Protein AF-A0A9E2EQK4-F1 (afdb_monomer)

pLDDT: mean 78.35, std 18.53, range [36.91, 98.25]

Foldseek 3Di:
DDDDPDPPPPDDPVLADPDCPPDCAHSDPPGDGNDPDPPVVVVVVVVVVVVVVVVVVVVVVVVVVVVVVVVVVVVVVD

Solvent-accessible surface area (backbone atoms only — not comparable to full-atom values): 5082 Å² total; per-residue (Å²): 133,88,80,78,80,75,76,78,72,88,70,59,74,89,81,58,68,97,61,80,85,72,61,84,52,52,90,44,100,86,43,70,84,59,68,87,75,62,62,66,61,51,50,54,52,50,52,53,52,51,50,57,52,48,53,55,51,54,52,52,52,50,56,50,50,54,52,50,53,51,54,52,52,56,59,73,74,106

Secondary structure (DSSP, 8-state):
----------S-GGG--S-TTS-SS-SSTTS---PPP-HHHHHHHHHHHHHHHHHHHHHHHHHHHHHHHHHHHHHHH-

Radius of gyration: 31.52 Å; Cα contacts (8 Å, |Δi|>4): 9; chains: 1; bounding box: 93×17×62 Å

Sequence (78 aa):
MSEKIESINLINPDNITESPGTLPYAHTIGSAEIRPVDKSKIKGKAMAAMYDQTDVAMHQIREQIDQLLIQAREIQQR

Structure (mmCIF, N/CA/C/O backbone):
data_AF-A0A9E2EQK4-F1
#
_entry.id   AF-A0A9E2EQK4-F1
#
loop_
_atom_site.group_PDB
_atom_site.id
_atom_site.type_symbol
_atom_site.label_atom_id
_atom_site.label_alt_id
_atom_site.label_comp_id
_atom_site.label_asym_id
_atom_site.label_entity_id
_atom_site.label_seq_id
_atom_site.pdbx_PDB_ins_code
_atom_site.Cartn_x
_atom_site.Cartn_y
_atom_site.Cartn_z
_atom_site.occupancy
_atom_site.B_iso_or_equiv
_atom_site.auth_seq_id
_atom_site.auth_comp_id
_atom_site.auth_asym_id
_atom_site.auth_atom_id
_atom_site.pdbx_PDB_model_num
ATOM 1 N N . MET A 1 1 ? 71.856 -8.022 -19.576 1.00 36.91 1 MET A N 1
ATOM 2 C CA . MET A 1 1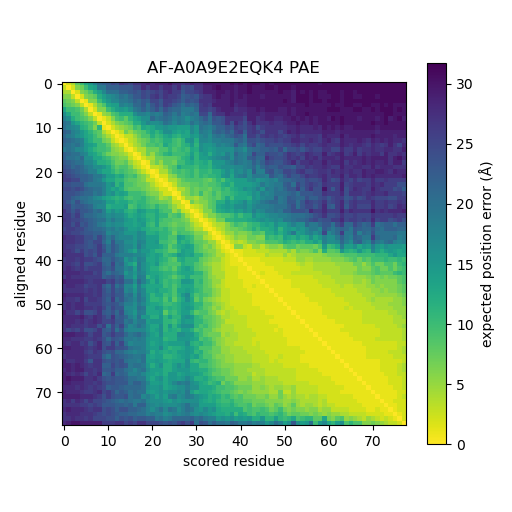 ? 71.202 -6.702 -19.692 1.00 36.91 1 MET A CA 1
ATOM 3 C C . MET A 1 1 ? 69.713 -6.982 -19.771 1.00 36.91 1 MET A C 1
ATOM 5 O O . MET A 1 1 ? 69.306 -7.672 -20.690 1.00 36.91 1 MET A O 1
ATOM 9 N N . SER A 1 2 ? 68.964 -6.639 -18.720 1.00 38.44 2 SER A N 1
ATOM 10 C CA . SER A 1 2 ? 67.551 -7.011 -18.565 1.00 38.44 2 SER A CA 1
ATOM 11 C C . SER A 1 2 ? 66.692 -6.087 -19.423 1.00 38.44 2 SER A C 1
ATOM 13 O O . SER A 1 2 ? 66.595 -4.897 -19.122 1.00 38.44 2 SER A O 1
ATOM 15 N N . GLU A 1 3 ? 66.140 -6.604 -20.518 1.00 42.88 3 GLU A N 1
ATOM 16 C CA . GLU A 1 3 ? 65.245 -5.849 -21.392 1.00 42.88 3 GLU A CA 1
ATOM 17 C C . GLU A 1 3 ? 63.850 -5.807 -20.758 1.00 42.88 3 GLU A C 1
ATOM 19 O O . GLU A 1 3 ? 63.195 -6.824 -20.527 1.00 42.88 3 GLU A O 1
ATOM 24 N N . LYS A 1 4 ? 63.446 -4.597 -20.378 1.00 50.88 4 LYS A N 1
ATOM 25 C CA . LYS A 1 4 ? 62.201 -4.286 -19.683 1.00 50.88 4 LYS A CA 1
ATOM 26 C C . LYS A 1 4 ? 61.039 -4.482 -20.659 1.00 50.88 4 LYS A C 1
ATOM 28 O O . LYS A 1 4 ? 60.877 -3.686 -21.575 1.00 50.88 4 LYS A O 1
ATOM 33 N N . ILE A 1 5 ? 60.248 -5.535 -20.460 1.00 48.56 5 ILE A N 1
ATOM 34 C CA . ILE A 1 5 ? 59.019 -5.784 -21.224 1.00 48.56 5 ILE A CA 1
ATOM 35 C C . ILE A 1 5 ? 58.057 -4.630 -20.934 1.00 48.56 5 ILE A C 1
ATOM 37 O O . ILE A 1 5 ? 57.525 -4.510 -19.829 1.00 48.56 5 ILE A O 1
ATOM 41 N N . GLU A 1 6 ? 57.878 -3.749 -21.911 1.00 55.72 6 GLU A N 1
ATOM 42 C CA . GLU A 1 6 ? 56.872 -2.701 -21.866 1.00 55.72 6 GLU A CA 1
ATOM 43 C C . GLU A 1 6 ? 55.506 -3.383 -21.947 1.00 55.72 6 GLU A C 1
ATOM 45 O O . GLU A 1 6 ? 55.151 -4.009 -22.946 1.00 55.72 6 GLU A O 1
ATOM 50 N N . SER A 1 7 ? 54.772 -3.352 -20.837 1.00 51.34 7 SER A N 1
ATOM 51 C CA . SER A 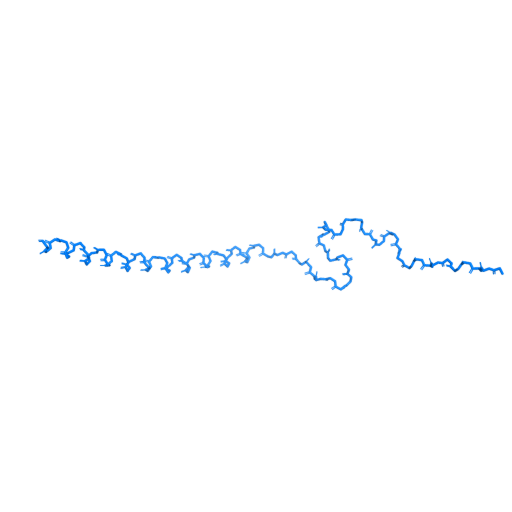1 7 ? 53.421 -3.887 -20.758 1.00 51.34 7 SER A CA 1
ATOM 52 C C . SER A 1 7 ? 52.560 -3.155 -21.782 1.00 51.34 7 SER A C 1
ATOM 54 O O . SER A 1 7 ? 52.209 -1.993 -21.572 1.00 51.34 7 SER A O 1
ATOM 56 N N . ILE A 1 8 ? 52.238 -3.818 -22.891 1.00 52.97 8 ILE A N 1
ATOM 57 C CA . ILE A 1 8 ? 51.274 -3.321 -23.869 1.00 52.97 8 ILE A CA 1
ATOM 58 C C . ILE A 1 8 ? 49.960 -3.156 -23.109 1.00 52.97 8 ILE A C 1
ATOM 60 O O . ILE A 1 8 ? 49.305 -4.138 -22.764 1.00 52.97 8 ILE A O 1
ATOM 64 N N . ASN A 1 9 ? 49.608 -1.922 -22.764 1.00 56.03 9 ASN A N 1
ATOM 65 C CA . ASN A 1 9 ? 48.354 -1.655 -22.089 1.00 56.03 9 ASN A CA 1
ATOM 66 C C . ASN A 1 9 ? 47.241 -1.802 -23.136 1.00 56.03 9 ASN A C 1
ATOM 68 O O . ASN A 1 9 ? 47.052 -0.926 -23.973 1.00 56.03 9 ASN A O 1
ATOM 72 N N . LEU A 1 10 ? 46.547 -2.946 -23.127 1.00 55.69 10 LEU A N 1
ATOM 73 C CA . LEU A 1 10 ? 45.456 -3.264 -24.063 1.00 55.69 10 LEU A CA 1
ATOM 74 C C . LEU A 1 10 ? 44.180 -2.437 -23.813 1.00 55.69 10 LEU A C 1
ATOM 76 O O . LEU A 1 10 ? 43.180 -2.609 -24.508 1.00 55.69 10 LEU A O 1
ATOM 80 N N . ILE A 1 11 ? 44.192 -1.557 -22.815 1.00 57.81 11 ILE A N 1
ATOM 81 C CA . ILE A 1 11 ? 43.065 -0.703 -22.460 1.00 57.81 11 ILE A CA 1
ATOM 82 C C . ILE A 1 11 ? 43.239 0.622 -23.203 1.00 57.81 11 ILE A C 1
ATOM 84 O O . ILE A 1 11 ? 44.056 1.460 -22.827 1.00 57.81 11 ILE A O 1
ATOM 88 N N . ASN A 1 12 ? 42.484 0.787 -24.290 1.00 61.00 12 ASN A N 1
ATOM 89 C CA . ASN A 1 12 ? 42.467 2.023 -25.066 1.00 61.00 12 ASN A CA 1
ATOM 90 C C . ASN A 1 12 ? 41.863 3.166 -24.213 1.00 61.00 12 ASN A C 1
ATOM 92 O O . ASN A 1 12 ? 40.712 3.023 -23.783 1.00 61.00 12 ASN A O 1
ATOM 96 N N . PRO A 1 13 ? 42.591 4.277 -23.975 1.00 61.75 13 PRO A N 1
ATOM 97 C CA . PRO A 1 13 ? 42.116 5.399 -23.163 1.00 61.75 13 PRO A CA 1
ATOM 98 C C . PRO A 1 13 ? 40.848 6.071 -23.716 1.00 61.75 13 PRO A C 1
ATOM 100 O O . PRO A 1 13 ? 40.092 6.654 -22.947 1.00 61.75 13 PRO A O 1
ATOM 103 N N . ASP A 1 14 ? 40.563 5.931 -25.013 1.00 60.69 14 ASP A N 1
ATOM 104 C CA . ASP A 1 14 ? 39.361 6.505 -25.633 1.00 60.69 14 ASP A CA 1
ATOM 105 C C . ASP A 1 14 ? 38.074 5.723 -25.296 1.00 60.69 14 ASP A C 1
ATOM 107 O O . ASP A 1 14 ? 36.968 6.227 -25.482 1.00 60.69 14 ASP A O 1
ATOM 111 N N . ASN A 1 15 ? 38.201 4.489 -24.789 1.00 57.62 15 ASN A N 1
ATOM 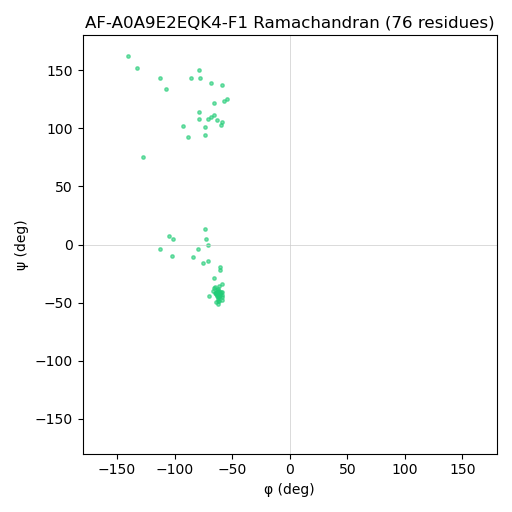112 C CA . ASN A 1 15 ? 37.076 3.609 -24.439 1.00 57.62 15 ASN A CA 1
ATOM 113 C C . ASN A 1 15 ? 36.829 3.504 -22.925 1.00 57.62 15 ASN A C 1
ATOM 115 O O . ASN A 1 15 ? 36.020 2.684 -22.486 1.00 57.62 15 ASN A O 1
ATOM 119 N N . ILE A 1 16 ? 37.527 4.302 -22.118 1.00 61.09 16 ILE A N 1
ATOM 120 C CA . ILE A 1 16 ? 37.345 4.355 -20.668 1.00 61.09 16 ILE A CA 1
ATOM 121 C C . ILE A 1 16 ? 36.765 5.711 -20.279 1.00 61.09 16 ILE A C 1
ATOM 123 O O . ILE A 1 16 ? 37.084 6.743 -20.858 1.00 61.09 16 ILE A O 1
ATOM 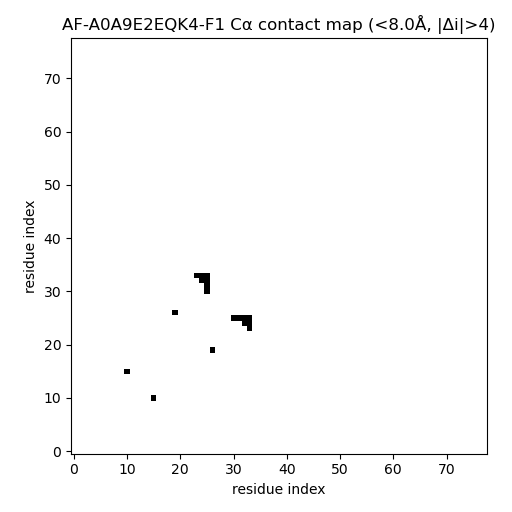127 N N . THR A 1 17 ? 35.885 5.713 -19.282 1.00 64.44 17 THR A N 1
ATOM 128 C CA . THR A 1 17 ? 35.414 6.947 -18.655 1.00 64.44 17 THR A CA 1
ATOM 129 C C . THR A 1 17 ? 36.029 7.053 -17.268 1.00 64.44 17 THR A C 1
ATOM 131 O O . THR A 1 17 ? 36.023 6.087 -16.507 1.00 64.44 17 THR A O 1
ATOM 134 N N . GLU A 1 18 ? 36.545 8.228 -16.919 1.00 65.12 18 GLU A N 1
ATOM 135 C CA . GLU A 1 18 ? 37.090 8.492 -15.580 1.00 65.12 18 GLU A CA 1
ATOM 136 C C . GLU A 1 18 ? 35.986 8.584 -14.512 1.00 65.12 18 GLU A C 1
ATOM 138 O O . GLU A 1 18 ? 36.260 8.524 -13.317 1.00 65.12 18 GLU A O 1
ATOM 143 N N . SER A 1 19 ? 34.719 8.709 -14.927 1.00 59.41 19 SER A N 1
ATOM 144 C CA . SER A 1 19 ? 33.557 8.818 -14.038 1.00 59.41 19 SER A CA 1
ATOM 145 C C . SER A 1 19 ? 32.485 7.779 -14.388 1.00 59.41 19 SER A C 1
ATOM 147 O O . SER A 1 19 ? 31.439 8.110 -14.949 1.00 59.41 19 SER A O 1
ATOM 149 N N . PRO A 1 20 ? 32.695 6.503 -14.024 1.00 62.66 20 PRO A N 1
ATOM 150 C CA . PRO A 1 20 ? 31.801 5.404 -14.367 1.00 62.66 20 PRO A CA 1
ATOM 151 C C . PRO A 1 20 ? 30.474 5.375 -13.577 1.00 62.66 20 PRO A C 1
ATOM 153 O O . PRO A 1 20 ? 29.794 4.360 -13.543 1.00 62.66 20 PRO A O 1
ATOM 156 N N . GLY A 1 21 ? 30.119 6.449 -12.869 1.00 62.50 21 GLY A N 1
ATOM 157 C CA . GLY A 1 21 ? 28.863 6.551 -12.117 1.00 62.50 21 GLY A CA 1
ATOM 158 C C . GLY A 1 21 ? 27.786 7.385 -12.813 1.00 62.50 21 GLY A C 1
ATOM 159 O O . GLY A 1 21 ? 26.655 7.429 -12.338 1.00 62.50 21 GLY A O 1
ATOM 160 N N . THR A 1 22 ? 28.130 8.084 -13.899 1.00 64.12 22 THR A N 1
ATOM 161 C CA . THR A 1 22 ? 27.265 9.092 -14.532 1.00 64.12 22 THR A CA 1
ATOM 162 C C . THR A 1 22 ? 26.754 8.704 -15.915 1.00 64.12 22 THR A C 1
ATOM 164 O O . THR A 1 22 ? 25.961 9.465 -16.475 1.00 64.12 22 THR A O 1
ATOM 167 N N . LEU A 1 23 ? 27.153 7.559 -16.492 1.00 65.50 23 LEU A N 1
ATOM 168 C CA . LEU A 1 23 ? 26.603 7.185 -17.795 1.00 65.50 23 LEU A CA 1
ATOM 169 C C . LEU A 1 23 ? 25.193 6.601 -17.639 1.00 65.50 23 LEU A C 1
ATOM 171 O O . LEU A 1 23 ? 24.911 5.851 -16.704 1.00 65.50 23 LEU A O 1
ATOM 175 N N . PRO A 1 24 ? 24.294 6.901 -18.591 1.00 63.19 24 PRO A N 1
ATOM 176 C CA . PRO A 1 24 ? 22.942 6.350 -18.613 1.00 63.19 24 PRO A CA 1
ATOM 177 C C . PRO A 1 24 ? 22.901 4.866 -19.023 1.00 63.19 24 PRO A C 1
ATOM 179 O O . PRO A 1 24 ? 21.818 4.314 -19.194 1.00 63.19 24 PRO A O 1
ATOM 182 N N . TYR A 1 25 ? 24.059 4.228 -19.214 1.00 63.03 25 TYR A N 1
ATOM 183 C CA . TYR A 1 25 ? 24.208 2.843 -19.642 1.00 63.03 25 TYR A CA 1
ATOM 184 C C . TYR A 1 25 ? 25.357 2.155 -18.900 1.00 63.03 25 TYR A C 1
ATOM 186 O O . TYR A 1 25 ? 26.233 2.781 -18.311 1.00 63.03 25 TYR A O 1
ATOM 194 N N . ALA A 1 26 ? 25.328 0.830 -18.951 1.00 65.06 26 ALA A N 1
ATOM 195 C CA . ALA A 1 26 ? 26.312 -0.065 -18.372 1.00 65.06 26 ALA A CA 1
ATOM 196 C C . ALA A 1 26 ? 27.737 0.217 -18.903 1.00 65.06 26 ALA A C 1
ATOM 198 O O . ALA A 1 26 ? 27.981 0.160 -20.103 1.00 65.06 26 ALA A O 1
ATOM 199 N N . HIS A 1 27 ? 28.686 0.482 -18.003 1.00 63.31 27 HIS A N 1
ATOM 200 C CA . HIS A 1 27 ? 30.066 0.864 -18.344 1.00 63.31 27 HIS A CA 1
ATOM 201 C C . HIS A 1 27 ? 30.976 -0.311 -18.740 1.00 63.31 27 HIS A C 1
ATOM 203 O O . HIS A 1 27 ? 32.134 -0.111 -19.096 1.00 63.31 27 HIS A O 1
ATOM 209 N N . THR A 1 28 ? 30.471 -1.544 -18.669 1.00 70.44 28 THR A N 1
ATOM 210 C CA . THR A 1 28 ? 31.170 -2.750 -19.125 1.00 70.44 28 THR A CA 1
ATOM 211 C C . THR A 1 28 ? 30.221 -3.599 -19.968 1.00 70.44 28 THR A C 1
ATOM 213 O O . THR A 1 28 ? 29.011 -3.585 -19.744 1.00 70.44 28 THR A O 1
ATOM 216 N N . ILE A 1 29 ? 30.762 -4.378 -20.909 1.00 61.12 29 ILE A N 1
ATOM 217 C CA . ILE A 1 29 ? 29.988 -5.258 -21.807 1.00 61.12 29 ILE A CA 1
ATOM 218 C C . ILE A 1 29 ? 29.190 -6.328 -21.021 1.00 61.12 29 ILE A C 1
ATOM 220 O O . ILE A 1 29 ? 28.212 -6.864 -21.531 1.00 61.12 29 ILE A O 1
ATOM 224 N N . GLY A 1 30 ? 29.566 -6.610 -19.764 1.00 62.50 30 GLY A N 1
ATOM 225 C CA . GLY A 1 30 ? 28.848 -7.511 -18.851 1.00 62.50 30 GLY A CA 1
ATOM 226 C C . GLY A 1 30 ? 27.979 -6.815 -17.794 1.00 62.50 30 GLY A C 1
ATOM 227 O O . GLY A 1 30 ? 27.446 -7.484 -16.910 1.00 62.50 30 GLY A O 1
ATOM 228 N N . SER A 1 31 ? 27.856 -5.487 -17.826 1.00 66.50 31 SER A N 1
ATOM 229 C CA . SER A 1 31 ? 27.037 -4.746 -16.864 1.00 66.50 31 SER A CA 1
ATOM 230 C C . SER A 1 31 ? 25.546 -4.822 -17.230 1.00 66.50 31 SER A C 1
ATOM 232 O O . SER A 1 31 ? 25.177 -4.950 -18.395 1.00 66.50 31 SER A O 1
ATOM 234 N N . ALA A 1 32 ? 24.679 -4.754 -16.215 1.00 67.56 32 ALA A N 1
ATOM 235 C CA . ALA A 1 32 ? 23.234 -4.888 -16.385 1.00 67.56 32 ALA A CA 1
ATOM 236 C C . ALA A 1 32 ? 22.662 -3.827 -17.340 1.00 67.56 32 ALA A C 1
ATOM 238 O O . ALA A 1 32 ? 23.014 -2.650 -17.266 1.00 67.56 32 ALA A O 1
ATOM 239 N N . GLU A 1 33 ? 21.752 -4.243 -18.219 1.00 65.94 33 GLU A N 1
ATOM 240 C CA . GLU A 1 33 ? 21.102 -3.348 -19.171 1.00 65.94 33 GLU A CA 1
ATOM 241 C C . GLU A 1 33 ?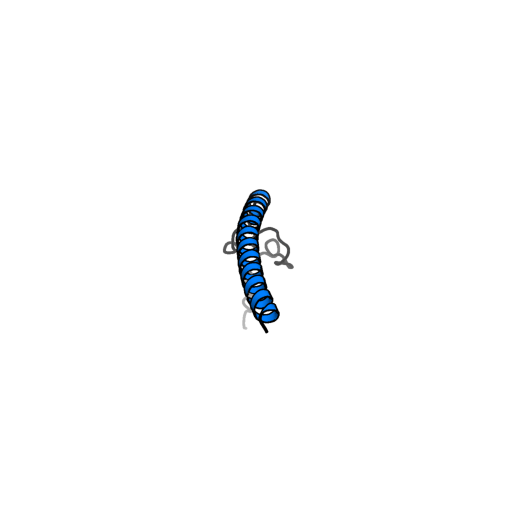 20.209 -2.328 -18.441 1.00 65.94 33 GLU A C 1
ATOM 243 O O . GLU A 1 33 ? 19.174 -2.675 -17.867 1.00 65.94 33 GLU A O 1
ATOM 248 N N . ILE A 1 34 ? 20.600 -1.052 -18.472 1.00 66.00 34 ILE A N 1
ATOM 249 C CA . ILE A 1 34 ? 19.833 0.049 -17.878 1.00 66.00 34 ILE A CA 1
ATOM 250 C C . ILE A 1 34 ? 18.848 0.559 -18.931 1.00 66.00 34 ILE A C 1
ATOM 252 O O . ILE A 1 34 ? 19.172 1.413 -19.754 1.00 66.00 34 ILE A O 1
ATOM 256 N N . ARG A 1 35 ? 17.627 0.015 -18.929 1.00 71.06 35 ARG A N 1
ATOM 257 C CA . ARG A 1 35 ? 16.537 0.533 -19.769 1.00 71.06 35 ARG A CA 1
ATOM 258 C C . ARG A 1 35 ? 15.806 1.673 -19.055 1.00 71.06 35 ARG A C 1
ATOM 260 O O . ARG A 1 35 ? 15.574 1.571 -17.846 1.00 71.06 35 ARG A O 1
ATOM 267 N N . PRO A 1 36 ? 15.366 2.721 -19.777 1.00 73.12 36 PRO A N 1
ATOM 268 C CA . PRO A 1 36 ? 14.480 3.730 -19.213 1.00 73.12 36 PRO A CA 1
ATOM 269 C C . PRO A 1 36 ? 13.238 3.068 -18.610 1.00 73.12 36 PRO A C 1
ATOM 271 O O . PRO A 1 36 ? 12.537 2.306 -19.278 1.00 73.12 36 PRO A O 1
ATOM 274 N N . VAL A 1 37 ? 12.969 3.344 -17.335 1.00 77.81 37 VAL A N 1
ATOM 275 C CA . VAL A 1 37 ? 11.793 2.798 -16.653 1.00 77.81 37 VAL A CA 1
ATOM 276 C C . VAL A 1 37 ? 10.507 3.401 -17.217 1.00 77.81 37 VAL A C 1
ATOM 278 O O . VAL A 1 37 ? 10.410 4.612 -17.436 1.00 77.81 37 VAL A O 1
ATOM 281 N N . ASP A 1 38 ? 9.486 2.562 -17.392 1.00 84.88 38 ASP A N 1
ATOM 282 C CA . ASP A 1 38 ? 8.145 3.022 -17.747 1.00 84.88 38 ASP A CA 1
ATOM 283 C C . ASP A 1 38 ? 7.484 3.684 -16.530 1.00 84.88 38 ASP A C 1
ATOM 285 O O . ASP A 1 38 ? 6.872 3.040 -15.668 1.00 84.88 38 ASP A O 1
ATOM 289 N N . LYS A 1 39 ? 7.630 5.009 -16.463 1.00 85.25 39 LYS A N 1
ATOM 290 C CA . LYS A 1 39 ? 7.077 5.846 -15.394 1.00 85.25 39 LYS A CA 1
ATOM 291 C C . LYS A 1 39 ? 5.553 5.727 -15.301 1.00 85.25 39 LYS A C 1
ATOM 293 O O . LYS A 1 39 ? 5.019 5.805 -14.197 1.00 85.25 39 LYS A O 1
ATOM 298 N N . SER A 1 40 ? 4.853 5.536 -16.419 1.00 80.88 40 SER A N 1
ATOM 299 C CA . SER A 1 40 ? 3.388 5.443 -16.448 1.00 80.88 40 SER A CA 1
ATOM 300 C C . SER A 1 40 ? 2.914 4.145 -15.807 1.00 80.88 40 SER A C 1
ATOM 302 O O . SER A 1 40 ? 2.032 4.160 -14.947 1.00 80.88 40 SER A O 1
ATOM 304 N N . LYS A 1 41 ? 3.569 3.027 -16.137 1.00 88.38 41 LYS A N 1
ATOM 305 C CA . LYS A 1 41 ? 3.293 1.725 -15.519 1.00 88.38 41 LYS A CA 1
ATOM 306 C C . LYS A 1 41 ? 3.584 1.719 -14.020 1.00 88.38 41 LYS A C 1
ATOM 308 O O . LYS A 1 41 ? 2.800 1.161 -13.256 1.00 88.38 41 LYS A O 1
ATOM 313 N N . ILE A 1 42 ? 4.685 2.342 -13.589 1.00 90.38 42 ILE A N 1
ATOM 314 C CA . ILE A 1 42 ? 5.025 2.459 -12.161 1.00 90.38 42 ILE A CA 1
ATOM 315 C C . ILE A 1 42 ? 3.948 3.251 -11.419 1.00 90.38 42 ILE A C 1
ATOM 317 O O . ILE A 1 42 ? 3.467 2.790 -10.389 1.00 90.38 42 ILE A O 1
ATOM 321 N N . LYS A 1 43 ? 3.522 4.399 -11.958 1.00 90.81 43 LYS A N 1
ATOM 322 C CA . LYS A 1 43 ? 2.463 5.218 -11.351 1.00 90.81 43 LYS A CA 1
ATOM 323 C C . LYS A 1 43 ? 1.135 4.471 -11.252 1.00 90.81 43 LYS A C 1
ATOM 325 O O . LYS A 1 43 ? 0.525 4.491 -10.191 1.00 90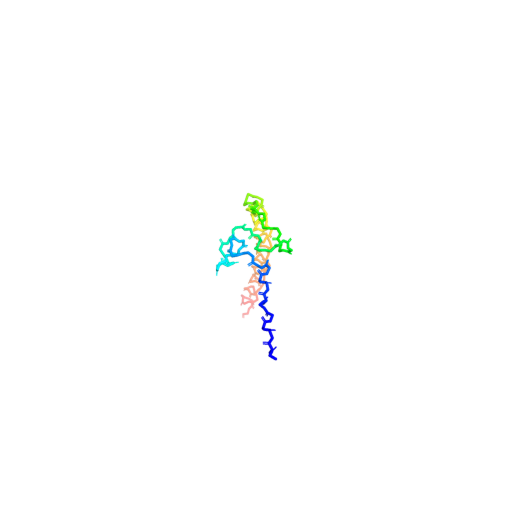.81 43 LYS A O 1
ATOM 330 N N . GLY A 1 44 ? 0.713 3.780 -12.313 1.00 93.44 44 GLY A N 1
ATOM 331 C CA . GLY A 1 44 ? -0.523 2.990 -12.294 1.00 93.44 44 GLY A CA 1
ATOM 332 C C . GLY A 1 44 ? -0.491 1.880 -11.240 1.00 93.44 44 GLY A C 1
ATOM 333 O O . GLY A 1 44 ? -1.439 1.726 -10.475 1.00 93.44 44 GLY A O 1
ATOM 334 N N . LYS A 1 45 ? 0.634 1.161 -11.137 1.00 93.38 45 LYS A N 1
ATOM 335 C CA . LYS A 1 45 ? 0.840 0.142 -10.097 1.00 93.38 45 LYS A CA 1
ATOM 336 C C . LYS A 1 45 ? 0.864 0.730 -8.688 1.00 93.38 45 LYS A C 1
ATOM 338 O O . LYS A 1 45 ? 0.267 0.151 -7.790 1.00 93.38 45 LYS A O 1
ATOM 343 N N . ALA A 1 46 ? 1.539 1.863 -8.501 1.00 94.44 46 ALA A N 1
ATOM 344 C CA . ALA A 1 46 ? 1.584 2.550 -7.215 1.00 94.44 46 ALA A CA 1
ATOM 345 C 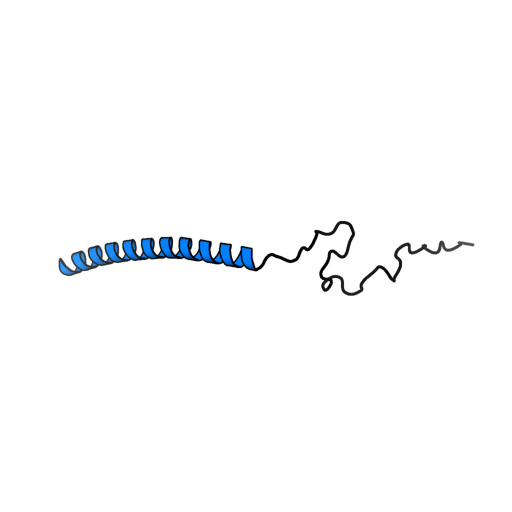C . ALA A 1 46 ? 0.180 2.991 -6.785 1.00 94.44 46 ALA A C 1
ATOM 347 O O . ALA A 1 46 ? -0.204 2.762 -5.647 1.00 94.44 46 ALA A O 1
ATOM 348 N N . MET A 1 47 ? -0.610 3.543 -7.708 1.00 96.56 47 MET A N 1
ATOM 349 C CA . MET A 1 47 ? -1.980 3.970 -7.430 1.00 96.56 47 MET A CA 1
ATOM 350 C C . MET A 1 47 ? -2.874 2.789 -7.031 1.00 96.56 47 MET A C 1
ATOM 352 O O . MET A 1 47 ? -3.592 2.886 -6.044 1.00 96.56 47 MET A O 1
ATOM 356 N N . ALA A 1 48 ? -2.789 1.661 -7.745 1.00 96.38 48 ALA A N 1
ATOM 357 C CA . ALA A 1 48 ? -3.514 0.442 -7.381 1.00 96.38 48 ALA A CA 1
ATOM 358 C C . ALA A 1 48 ? -3.131 -0.055 -5.975 1.00 96.38 48 ALA A C 1
ATOM 360 O O . ALA A 1 48 ? -4.004 -0.261 -5.140 1.00 96.38 48 ALA A O 1
ATOM 361 N N . ALA A 1 49 ? -1.830 -0.135 -5.677 1.00 96.75 49 ALA A N 1
ATOM 362 C CA . ALA A 1 49 ? -1.352 -0.535 -4.354 1.00 96.75 49 ALA A CA 1
ATOM 363 C C . ALA A 1 49 ? -1.808 0.428 -3.238 1.00 96.75 49 ALA A C 1
ATOM 365 O O . ALA A 1 49 ? -2.115 -0.013 -2.134 1.00 96.75 49 ALA A O 1
ATOM 366 N N . MET A 1 50 ? -1.881 1.735 -3.517 1.00 97.25 50 MET A N 1
ATOM 367 C CA . MET A 1 50 ? -2.399 2.729 -2.569 1.00 97.25 50 MET A CA 1
ATOM 368 C C . MET A 1 50 ? -3.888 2.528 -2.276 1.00 97.25 50 MET A C 1
ATOM 370 O O . MET A 1 50 ? -4.301 2.710 -1.130 1.00 97.25 50 MET A O 1
ATOM 374 N N . TYR A 1 51 ? -4.691 2.147 -3.273 1.00 97.62 51 TYR A N 1
ATOM 375 C CA . TYR A 1 51 ? -6.096 1.805 -3.047 1.00 97.62 51 TYR A CA 1
ATOM 376 C C . TYR A 1 51 ? -6.237 0.569 -2.160 1.00 97.62 51 TYR A C 1
ATOM 378 O O . TYR A 1 51 ? -6.936 0.645 -1.152 1.00 97.62 51 TYR A O 1
ATOM 386 N N . ASP A 1 52 ? -5.516 -0.511 -2.469 1.00 97.12 52 ASP A N 1
ATOM 387 C CA . ASP A 1 52 ? -5.547 -1.742 -1.667 1.00 97.12 52 ASP A CA 1
ATOM 388 C C . ASP A 1 52 ? -5.113 -1.470 -0.216 1.00 97.12 52 ASP A C 1
ATOM 390 O O . ASP A 1 52 ? -5.760 -1.900 0.738 1.00 97.12 52 ASP A O 1
ATOM 394 N N . GLN A 1 53 ? -4.048 -0.682 -0.030 1.00 96.50 53 GLN A N 1
ATOM 395 C CA . GLN A 1 53 ? -3.575 -0.287 1.298 1.00 96.50 53 GLN A CA 1
ATOM 396 C C . GLN A 1 53 ? -4.607 0.560 2.055 1.00 96.50 53 GLN A C 1
ATOM 398 O O . GLN A 1 53 ? -4.770 0.402 3.266 1.00 96.50 53 GLN A O 1
ATOM 403 N N . THR A 1 54 ? -5.298 1.463 1.356 1.00 97.56 54 THR A N 1
ATOM 404 C CA . THR A 1 54 ? -6.333 2.310 1.960 1.00 97.56 54 THR A CA 1
ATOM 405 C C . THR A 1 54 ? -7.526 1.473 2.413 1.00 97.56 54 THR A C 1
ATOM 407 O O . THR A 1 54 ? -8.044 1.717 3.498 1.00 97.56 54 THR A O 1
ATOM 410 N N . ASP A 1 55 ? -7.936 0.467 1.638 1.00 97.44 55 ASP A N 1
ATOM 411 C CA . ASP A 1 55 ? -9.038 -0.426 2.013 1.00 97.44 55 ASP A CA 1
ATOM 412 C C . ASP A 1 55 ? -8.718 -1.218 3.292 1.00 97.44 55 ASP A C 1
ATOM 414 O O . ASP A 1 55 ? -9.503 -1.222 4.243 1.00 97.44 55 ASP A O 1
ATOM 418 N N . VAL A 1 56 ? -7.502 -1.774 3.384 1.00 98.06 56 VAL A N 1
ATOM 419 C CA . VAL A 1 56 ? -7.013 -2.444 4.603 1.00 98.06 56 VAL A CA 1
ATOM 420 C C . VAL A 1 56 ? -7.017 -1.491 5.802 1.00 98.06 56 VAL A C 1
ATOM 422 O O . VAL A 1 56 ? -7.488 -1.853 6.882 1.00 98.06 56 VAL A O 1
ATOM 425 N N . ALA A 1 57 ? -6.538 -0.257 5.623 1.00 97.06 57 ALA A N 1
ATOM 426 C CA . ALA A 1 57 ? -6.530 0.739 6.691 1.00 97.06 57 ALA A CA 1
ATOM 427 C C . ALA A 1 57 ? -7.953 1.104 7.150 1.00 97.06 57 ALA A C 1
ATOM 429 O O . ALA A 1 57 ? -8.210 1.206 8.349 1.00 97.06 57 ALA A O 1
ATOM 430 N N . MET A 1 58 ? -8.899 1.255 6.218 1.00 97.94 58 MET A N 1
ATOM 431 C CA . MET A 1 58 ? -10.302 1.532 6.543 1.00 97.94 58 MET A CA 1
ATOM 432 C C . MET A 1 58 ? -10.955 0.375 7.300 1.00 97.94 58 MET A C 1
ATOM 434 O O . MET A 1 58 ? -11.743 0.611 8.218 1.00 97.94 58 MET A O 1
ATOM 438 N N . HIS A 1 59 ? -10.609 -0.868 6.960 1.00 98.25 59 HIS A N 1
ATOM 439 C CA . HIS A 1 59 ? -11.056 -2.036 7.710 1.00 98.25 59 HIS A CA 1
ATOM 440 C C . HIS A 1 59 ? -10.547 -2.004 9.156 1.00 98.25 59 HIS A C 1
ATOM 442 O O . HIS A 1 59 ? -11.340 -2.108 10.089 1.00 98.25 59 HIS A O 1
ATOM 448 N N . GLN A 1 60 ? -9.252 -1.751 9.350 1.00 97.75 60 GLN A N 1
ATOM 449 C CA . GLN A 1 60 ? -8.649 -1.670 10.680 1.00 97.75 60 GLN A CA 1
ATOM 450 C C . GLN A 1 60 ? -9.248 -0.536 11.531 1.00 97.75 60 GLN A C 1
ATOM 452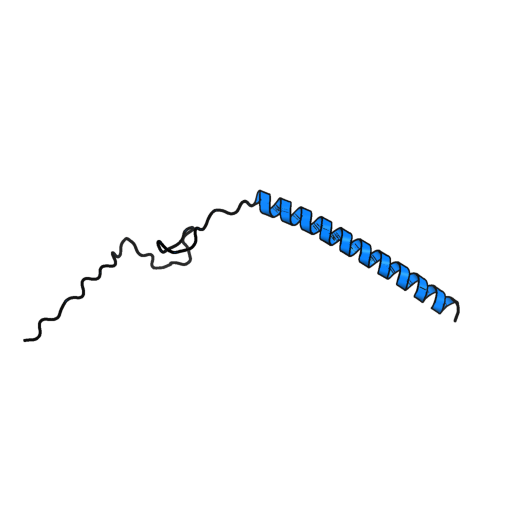 O O . GLN A 1 60 ? -9.488 -0.715 12.725 1.00 97.75 60 GLN A O 1
ATOM 457 N N . ILE A 1 61 ? -9.526 0.630 10.931 1.00 97.94 61 ILE A N 1
ATOM 458 C CA . ILE A 1 61 ? -10.190 1.747 11.625 1.00 97.94 61 ILE A CA 1
ATOM 459 C C . ILE A 1 61 ? -11.578 1.324 12.119 1.00 97.94 61 ILE A C 1
ATOM 461 O O . ILE A 1 61 ? -11.951 1.653 13.244 1.00 97.94 61 ILE A O 1
ATOM 465 N N . ARG A 1 62 ? -12.342 0.578 11.311 1.00 98.00 62 ARG A N 1
ATOM 466 C CA . ARG A 1 62 ? -13.662 0.074 11.715 1.00 98.00 62 ARG A CA 1
ATOM 467 C C . ARG A 1 62 ? -13.561 -0.844 12.931 1.00 98.00 62 ARG A C 1
ATOM 469 O O . ARG A 1 62 ? -14.280 -0.625 13.899 1.00 98.00 62 ARG A O 1
ATOM 476 N N . GLU A 1 63 ? -12.645 -1.807 12.904 1.00 98.12 63 GLU A N 1
ATOM 477 C CA . GLU A 1 63 ? -12.426 -2.718 14.035 1.00 98.12 63 GLU A CA 1
ATOM 478 C C . GLU A 1 63 ? -12.051 -1.960 15.316 1.00 98.12 63 GLU A C 1
ATOM 480 O O . GLU A 1 63 ? -12.563 -2.259 16.394 1.00 98.12 63 GLU A O 1
ATOM 485 N N . GLN A 1 64 ? -11.200 -0.935 15.205 1.00 97.88 64 GLN A N 1
ATOM 486 C CA . GLN A 1 64 ? -10.840 -0.084 16.342 1.00 97.88 64 GLN A CA 1
ATOM 487 C C . GLN A 1 64 ? -12.049 0.687 16.884 1.00 97.88 64 GLN A C 1
ATOM 489 O O . GLN A 1 64 ? -12.218 0.773 18.098 1.00 97.88 64 GLN A O 1
ATOM 494 N N . ILE A 1 65 ? -12.914 1.221 16.015 1.00 97.88 65 ILE A N 1
ATOM 495 C CA . ILE A 1 65 ? -14.151 1.894 16.440 1.00 97.88 65 ILE A CA 1
ATOM 496 C C . ILE A 1 65 ? -15.062 0.921 17.191 1.00 97.88 65 ILE A C 1
ATOM 498 O O . ILE A 1 65 ? -15.572 1.274 18.253 1.00 97.88 65 ILE A O 1
ATOM 502 N N . ASP A 1 66 ? -15.235 -0.303 16.694 1.00 97.81 66 ASP A N 1
ATOM 503 C CA . ASP A 1 66 ? -16.063 -1.313 17.359 1.00 97.81 66 ASP A CA 1
ATOM 504 C C . ASP A 1 66 ? -15.521 -1.653 18.757 1.00 97.81 66 ASP A C 1
ATOM 506 O O . ASP A 1 66 ? -16.280 -1.720 19.728 1.00 97.81 66 ASP A O 1
ATOM 510 N N . GLN A 1 67 ? -14.199 -1.777 18.897 1.00 98.00 67 GLN A N 1
ATOM 511 C CA . GLN A 1 67 ? -13.550 -1.960 20.198 1.00 98.00 67 GLN A CA 1
ATOM 512 C C . GLN A 1 67 ? -13.764 -0.764 21.132 1.00 98.00 67 GLN A C 1
ATOM 514 O O . GLN A 1 67 ? -14.081 -0.953 22.309 1.00 98.00 67 GLN A O 1
ATOM 519 N N . LEU A 1 68 ? -13.632 0.463 20.622 1.00 97.56 68 LEU A N 1
ATOM 520 C CA . LEU A 1 68 ? -13.879 1.681 21.397 1.00 97.56 68 LEU A CA 1
ATOM 521 C C . LEU A 1 68 ? -15.334 1.759 21.873 1.00 97.56 68 LEU A C 1
ATOM 523 O O . LEU A 1 68 ? -15.582 2.159 23.009 1.00 97.56 68 LEU A O 1
ATOM 527 N N . LEU A 1 69 ? -16.297 1.335 21.049 1.00 97.38 69 LEU A N 1
ATOM 528 C CA . LEU A 1 69 ? -17.709 1.273 21.433 1.00 97.38 69 LEU A CA 1
ATOM 529 C C . LEU A 1 69 ? -17.950 0.280 22.575 1.00 97.38 69 LEU A C 1
ATOM 531 O O . LEU A 1 69 ? -18.722 0.583 23.488 1.00 97.38 69 LEU A O 1
ATOM 535 N N . ILE A 1 70 ? -17.297 -0.885 22.548 1.00 96.88 70 ILE A N 1
ATOM 536 C CA . ILE A 1 70 ? -17.375 -1.871 23.636 1.00 96.88 70 ILE A CA 1
ATOM 537 C C . ILE A 1 70 ? -16.813 -1.268 24.928 1.00 96.88 70 ILE A C 1
ATOM 539 O O . ILE A 1 70 ? -17.510 -1.242 25.941 1.00 96.88 70 ILE A O 1
ATOM 543 N N . GLN A 1 71 ? -15.604 -0.704 24.876 1.00 96.00 71 GLN A N 1
ATOM 544 C CA . GLN A 1 71 ? -14.957 -0.091 26.041 1.00 96.00 71 GLN A CA 1
ATOM 545 C C . GLN A 1 71 ? -15.783 1.068 26.620 1.00 96.00 71 GLN A C 1
ATOM 547 O O . GLN A 1 71 ? -15.934 1.178 27.836 1.00 96.00 71 GLN A O 1
ATOM 552 N N . ALA A 1 72 ? -16.371 1.912 25.768 1.00 96.81 72 ALA A N 1
ATOM 553 C CA . ALA A 1 72 ? -17.228 3.012 26.205 1.00 96.81 72 ALA A CA 1
ATOM 554 C C . ALA A 1 72 ? -18.479 2.514 26.949 1.00 96.81 72 ALA A C 1
ATOM 556 O O . ALA A 1 72 ? -18.855 3.087 27.973 1.00 96.81 72 ALA A O 1
ATOM 557 N N . ARG A 1 73 ? -19.104 1.425 26.475 1.00 95.31 73 ARG A N 1
ATOM 558 C CA . ARG A 1 73 ? -20.252 0.799 27.154 1.00 95.31 73 ARG A CA 1
ATOM 559 C C . ARG A 1 73 ? -19.867 0.215 28.507 1.00 95.31 73 ARG A C 1
ATOM 561 O O . ARG A 1 73 ? -20.613 0.391 29.464 1.00 95.31 73 ARG A O 1
ATOM 568 N N . GLU A 1 74 ? -18.717 -0.447 28.599 1.00 96.38 74 GLU A N 1
ATOM 569 C CA . GLU A 1 74 ? -18.212 -0.981 29.869 1.00 96.38 74 GLU A CA 1
ATOM 570 C C . GLU A 1 74 ? -17.950 0.129 30.890 1.00 96.38 74 GLU A C 1
ATOM 572 O O . GLU A 1 74 ? -18.286 -0.028 32.060 1.00 96.38 74 GLU A O 1
ATOM 577 N N . ILE A 1 75 ? -17.395 1.266 30.456 1.00 94.88 75 ILE A N 1
ATOM 578 C CA . ILE A 1 75 ? -17.199 2.437 31.321 1.00 94.88 75 ILE A CA 1
ATOM 579 C C . ILE A 1 75 ? -18.545 3.001 31.786 1.00 94.88 75 ILE A C 1
ATOM 581 O O . ILE A 1 75 ? -18.672 3.341 32.953 1.00 94.88 75 ILE A O 1
ATOM 585 N N . GLN A 1 76 ? -19.550 3.079 30.909 1.00 93.25 76 GLN A N 1
ATOM 586 C CA . GLN A 1 76 ? -20.880 3.583 31.271 1.00 93.25 76 GLN A CA 1
ATOM 587 C C . GLN A 1 76 ? -21.612 2.684 32.283 1.00 93.25 76 GLN A C 1
ATOM 589 O O . GLN A 1 76 ? -22.469 3.164 33.022 1.00 93.25 76 GLN A O 1
ATOM 594 N N . GLN A 1 77 ? -21.322 1.383 32.283 1.00 90.38 77 GLN A N 1
ATOM 595 C CA . GLN A 1 77 ? -21.930 0.409 33.195 1.00 90.38 77 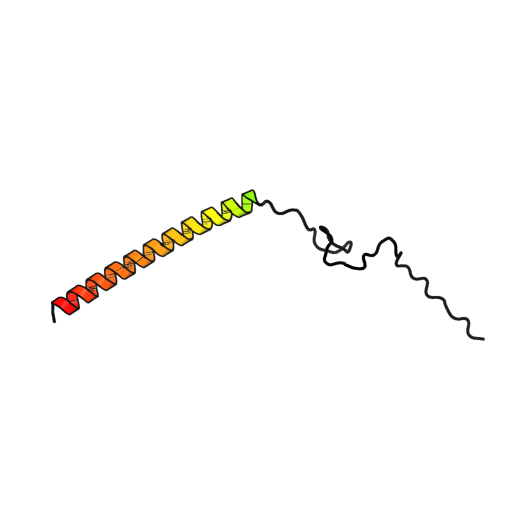GLN A CA 1
ATOM 596 C C . GLN A 1 77 ? -21.238 0.329 34.565 1.00 90.38 77 GLN A C 1
ATOM 598 O O . GLN A 1 77 ? -21.772 -0.329 35.459 1.00 90.38 77 GLN A O 1
ATOM 603 N N . ARG A 1 78 ? -20.064 0.953 34.721 1.00 77.19 78 ARG A N 1
ATOM 604 C CA . ARG A 1 78 ? -19.348 1.086 35.997 1.00 77.19 78 ARG A CA 1
ATOM 605 C C . ARG A 1 78 ? -19.856 2.284 36.789 1.00 77.19 78 ARG A C 1
ATOM 607 O O . ARG A 1 78 ? -19.916 2.140 38.028 1.00 77.19 78 ARG A O 1
#

Mean predicted aligned error: 14.78 Å